Protein AF-A0A2C9L076-F1 (afdb_monomer)

pLDDT: mean 74.88, std 11.46, range [45.75, 89.75]

Radius of gyration: 20.48 Å; Cα contacts (8 Å, |Δi|>4): 44; chains: 1; bounding box: 33×45×59 Å

Secondary structure (DSSP, 8-state):
-HHHHHHHHHHHHHHHHHHHHHHHHH-SS---HHHHHHHHHHHHHHHHHHHHHHHHHHHHHHHHHHHHHH--SS-TTSTT---HHHHHHHHHHHHHHHHHHHHHHHHHHHHHHHHHHTT--

Foldseek 3Di:
DLVVLVVVLVVLVVVLVVLVVVLVVLPDPPDDPVNVVVSVVSVVVSVVSVVVSVVSLVVLVVVLVVLVVPEDCDDPPDPSHDDPVSSVVSVVVNVVVVVVVVVVVVVVVVVVVVVVVVVPD

Solvent-accessible surface area (backbone atoms only — not comparable to full-atom values): 6981 Å² total; per-residue (Å²): 113,69,71,59,51,52,53,53,53,50,52,57,50,52,52,46,52,52,52,52,51,52,52,61,72,60,70,57,93,71,93,43,74,70,54,55,57,51,52,54,52,50,51,52,50,45,51,51,52,49,55,49,50,52,57,50,48,56,52,45,51,52,53,56,59,53,40,73,79,62,59,47,82,83,46,90,83,46,98,54,52,55,62,66,68,61,54,51,50,55,50,49,54,53,52,50,51,52,51,52,52,52,50,52,52,52,53,52,49,54,50,50,52,51,57,59,62,68,67,75,118

Sequence (121 aa):
MIPIYLIVAGCFHVVGEILSIIQFCRKTPEDTEAQEIYTNHITCIISTLNCFNLAWFIAGCVFIYRAKEYVQFTDKNAPNFCHEILYMFAFWITNSSFVIVGVLICFAGCIGCIAVCGRGE

Mean predicted aligned error: 10.8 Å

InterPro domains:
  IPR040350 Transmembrane protein 272 [PTHR33444] (1-119)

Nearest PDB structures (foldseek):
  8cih-assembly1_A  TM=6.623E-01  e=6.899E+00  Homo sapiens

Structure (mmCIF, N/CA/C/O backbone):
data_AF-A0A2C9L076-F1
#
_entry.id   AF-A0A2C9L076-F1
#
loop_
_atom_site.group_PDB
_atom_site.id
_atom_site.type_symbol
_atom_site.label_atom_id
_atom_site.label_alt_id
_atom_site.label_comp_id
_atom_site.label_asym_id
_atom_site.label_entity_id
_atom_site.label_seq_id
_atom_site.pdbx_PDB_ins_code
_atom_site.Cartn_x
_atom_site.Cartn_y
_atom_site.Cartn_z
_atom_site.occupancy
_atom_site.B_iso_or_eq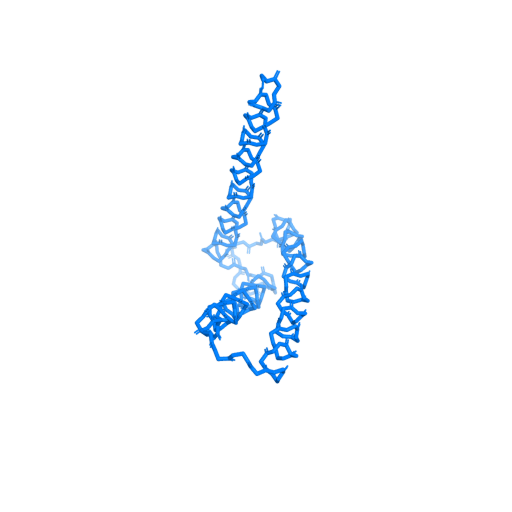uiv
_atom_site.auth_seq_id
_atom_site.auth_comp_id
_atom_site.auth_asym_id
_atom_site.auth_atom_id
_atom_site.pdbx_PDB_model_num
ATOM 1 N N . MET A 1 1 ? 10.854 -9.478 -11.962 1.00 63.59 1 MET A N 1
ATOM 2 C CA . MET A 1 1 ? 10.633 -8.852 -10.631 1.00 63.59 1 MET A CA 1
ATOM 3 C C . MET A 1 1 ? 9.172 -8.468 -10.376 1.00 63.59 1 MET A C 1
ATOM 5 O O . MET A 1 1 ? 8.662 -8.768 -9.308 1.00 63.59 1 MET A O 1
ATOM 9 N N . ILE A 1 2 ? 8.493 -7.831 -11.342 1.00 69.81 2 ILE A N 1
ATOM 10 C CA . ILE A 1 2 ? 7.122 -7.293 -11.201 1.00 69.81 2 ILE A CA 1
ATOM 11 C C . ILE A 1 2 ? 6.067 -8.320 -10.720 1.00 69.81 2 ILE A C 1
ATOM 13 O O . ILE A 1 2 ? 5.313 -7.977 -9.812 1.00 69.81 2 ILE A O 1
ATOM 17 N N . PRO A 1 3 ? 6.015 -9.577 -11.221 1.00 71.88 3 PRO A N 1
ATOM 18 C CA . PRO A 1 3 ? 5.027 -10.547 -10.735 1.00 71.88 3 PRO A CA 1
ATOM 19 C C . PRO A 1 3 ? 5.201 -10.878 -9.247 1.00 71.88 3 PRO A C 1
ATOM 21 O O . PRO A 1 3 ? 4.229 -10.947 -8.506 1.00 71.88 3 PRO A O 1
ATOM 24 N N . ILE A 1 4 ? 6.450 -11.035 -8.796 1.00 77.69 4 ILE A N 1
ATOM 25 C CA . ILE A 1 4 ? 6.779 -11.341 -7.396 1.00 77.69 4 ILE A CA 1
ATOM 26 C C . ILE A 1 4 ? 6.394 -10.162 -6.503 1.00 77.69 4 ILE A C 1
ATOM 28 O O . ILE A 1 4 ? 5.803 -10.360 -5.447 1.00 77.69 4 ILE A O 1
ATOM 32 N N . TYR A 1 5 ? 6.675 -8.937 -6.953 1.00 76.06 5 TYR A N 1
ATOM 33 C CA . TYR A 1 5 ? 6.286 -7.724 -6.241 1.00 76.06 5 TYR A CA 1
ATOM 34 C C . TYR A 1 5 ? 4.771 -7.666 -5.979 1.00 76.06 5 TYR A C 1
ATOM 36 O O . TYR A 1 5 ? 4.371 -7.434 -4.838 1.00 76.06 5 TYR A O 1
ATOM 44 N N . LEU A 1 6 ? 3.953 -7.941 -7.003 1.00 74.75 6 LEU A N 1
ATOM 45 C CA . LEU A 1 6 ? 2.489 -7.931 -6.905 1.00 74.75 6 LEU A CA 1
ATOM 46 C C . LEU A 1 6 ? 1.954 -9.017 -5.964 1.00 74.75 6 LEU A C 1
ATOM 48 O O . LEU A 1 6 ? 1.064 -8.740 -5.164 1.00 74.75 6 LEU A O 1
ATOM 52 N N . ILE A 1 7 ? 2.506 -10.233 -6.033 1.00 83.06 7 ILE A N 1
ATOM 53 C CA . ILE A 1 7 ? 2.086 -11.350 -5.173 1.00 83.06 7 ILE A CA 1
ATOM 54 C C . ILE A 1 7 ? 2.403 -11.039 -3.711 1.00 83.06 7 ILE A C 1
ATOM 56 O O . ILE A 1 7 ? 1.535 -11.157 -2.852 1.00 83.06 7 ILE A O 1
ATOM 60 N N . VAL A 1 8 ? 3.631 -10.595 -3.433 1.00 83.69 8 VAL A N 1
ATOM 61 C CA . VAL A 1 8 ? 4.071 -10.252 -2.078 1.00 83.69 8 VAL A CA 1
ATOM 62 C C . VAL A 1 8 ? 3.202 -9.126 -1.516 1.00 83.69 8 VAL A C 1
ATOM 64 O O . VAL A 1 8 ? 2.594 -9.301 -0.463 1.00 83.69 8 VAL A O 1
ATOM 67 N N . ALA A 1 9 ? 3.057 -8.016 -2.244 1.00 81.00 9 ALA A N 1
ATOM 68 C CA . ALA A 1 9 ? 2.244 -6.885 -1.798 1.00 81.00 9 ALA A CA 1
ATOM 69 C C . ALA A 1 9 ? 0.781 -7.288 -1.534 1.00 81.00 9 ALA A C 1
ATOM 71 O O . ALA A 1 9 ? 0.225 -6.949 -0.491 1.00 81.00 9 ALA A O 1
ATOM 72 N N . GLY A 1 10 ? 0.171 -8.062 -2.439 1.00 82.62 10 GLY A N 1
ATOM 73 C CA . GLY A 1 10 ? -1.205 -8.532 -2.283 1.00 82.62 10 GLY A CA 1
ATOM 74 C C . GLY A 1 10 ? -1.391 -9.441 -1.067 1.00 82.62 10 GLY A C 1
ATOM 75 O O . GLY A 1 10 ? -2.305 -9.224 -0.274 1.00 82.62 10 GLY A O 1
ATOM 76 N N . CYS A 1 11 ? -0.509 -10.425 -0.871 1.00 87.50 11 CYS A N 1
ATOM 77 C CA . CYS A 1 11 ? -0.601 -11.353 0.256 1.00 87.50 11 CYS A CA 1
ATOM 78 C C . CYS A 1 11 ? -0.464 -10.641 1.606 1.00 87.50 11 CYS A C 1
ATOM 80 O O . CYS A 1 11 ? -1.283 -10.859 2.496 1.00 87.50 11 CYS A O 1
ATOM 82 N N . PHE A 1 12 ? 0.543 -9.777 1.762 1.00 85.69 12 PHE A N 1
ATOM 83 C CA . PHE A 1 12 ? 0.768 -9.073 3.024 1.00 85.69 12 PHE A CA 1
ATOM 84 C C . PHE A 1 12 ? -0.349 -8.073 3.343 1.00 85.69 12 PHE A C 1
ATOM 86 O O . PHE A 1 12 ? -0.712 -7.930 4.511 1.00 85.69 12 PHE A O 1
ATOM 93 N N . HIS A 1 13 ? -0.923 -7.424 2.328 1.00 84.75 13 HIS A N 1
ATOM 94 C CA . HIS A 1 13 ? -2.062 -6.528 2.507 1.00 84.75 13 HIS A CA 1
ATOM 95 C C . HIS A 1 13 ? -3.324 -7.284 2.949 1.00 84.75 13 HIS A C 1
ATOM 97 O O . HIS A 1 13 ? -3.928 -6.934 3.960 1.00 84.75 13 HIS A O 1
ATOM 103 N N . VAL A 1 14 ? -3.677 -8.374 2.256 1.00 89.00 14 VAL A N 1
ATOM 104 C CA . VAL A 1 14 ? -4.852 -9.197 2.596 1.00 89.00 14 VAL A CA 1
ATOM 105 C C . VAL A 1 14 ? -4.727 -9.790 3.999 1.00 89.00 14 VAL A C 1
ATOM 107 O O . VAL A 1 14 ? -5.688 -9.766 4.763 1.00 89.00 14 VAL A O 1
ATOM 110 N N . VAL A 1 15 ? -3.543 -10.281 4.376 1.00 88.94 15 VAL A N 1
ATOM 111 C CA . VAL A 1 15 ? -3.303 -10.795 5.733 1.00 88.94 15 VAL A CA 1
ATOM 112 C C . VAL A 1 15 ? -3.479 -9.692 6.782 1.00 88.94 15 VAL A C 1
ATOM 114 O O . VAL A 1 15 ? -4.113 -9.935 7.806 1.00 88.94 15 VAL A O 1
ATOM 117 N N . GLY A 1 16 ? -2.970 -8.481 6.533 1.00 85.25 16 GLY A N 1
ATOM 118 C CA . GLY A 1 16 ? -3.140 -7.342 7.442 1.00 85.25 16 GLY A CA 1
ATOM 119 C C . GLY A 1 16 ? -4.607 -6.942 7.647 1.00 85.25 16 GLY A C 1
ATOM 120 O O . GLY A 1 16 ? -5.036 -6.732 8.785 1.00 85.25 16 GLY A O 1
ATOM 121 N N . GLU A 1 17 ? -5.390 -6.907 6.568 1.00 86.50 17 GLU A N 1
ATOM 122 C CA . GLU A 1 17 ? -6.830 -6.621 6.615 1.00 86.50 17 GLU A CA 1
ATOM 123 C C . GLU A 1 17 ? -7.604 -7.706 7.372 1.00 86.50 17 GLU A C 1
ATOM 125 O O . GLU A 1 17 ? -8.389 -7.407 8.272 1.00 86.50 17 GLU A O 1
ATOM 130 N N . ILE A 1 18 ? -7.320 -8.984 7.101 1.00 88.56 18 ILE A N 1
ATOM 131 C CA . ILE A 1 18 ? -7.949 -10.103 7.817 1.00 88.56 18 ILE A CA 1
ATOM 132 C C . ILE A 1 18 ? -7.647 -10.027 9.320 1.00 88.56 18 ILE A C 1
ATOM 134 O O . ILE A 1 18 ? -8.554 -10.193 10.134 1.00 88.56 18 ILE A O 1
ATOM 138 N N . LEU A 1 19 ? -6.399 -9.744 9.709 1.00 84.88 19 LEU A N 1
ATOM 139 C CA . LEU A 1 19 ? -6.026 -9.595 11.120 1.00 84.88 19 LEU A CA 1
ATOM 140 C C . LEU A 1 19 ? -6.771 -8.434 11.792 1.00 84.88 19 LEU A C 1
ATOM 142 O O . LEU A 1 19 ? -7.222 -8.580 12.928 1.00 84.88 19 LEU A O 1
ATOM 146 N N . SER A 1 20 ? -6.953 -7.321 11.084 1.00 83.81 20 SER A N 1
ATOM 147 C CA . SER A 1 20 ? -7.704 -6.158 11.573 1.00 83.81 20 SER A CA 1
ATOM 148 C C . SER A 1 20 ? -9.185 -6.489 11.793 1.00 83.81 20 SER A C 1
ATOM 150 O O . SER A 1 20 ? -9.752 -6.151 12.835 1.00 83.81 20 SER A O 1
ATOM 152 N N . ILE A 1 21 ? -9.800 -7.232 10.867 1.00 85.06 21 ILE A N 1
ATOM 153 C CA . ILE A 1 21 ? -11.184 -7.713 10.998 1.00 85.06 21 ILE A CA 1
ATOM 154 C C . ILE A 1 21 ? -11.309 -8.674 12.187 1.00 85.06 21 ILE A C 1
ATOM 156 O O . ILE A 1 21 ? -12.237 -8.545 12.984 1.00 85.06 21 ILE A O 1
ATOM 160 N N . ILE A 1 22 ? -10.354 -9.594 12.367 1.00 83.69 22 ILE A N 1
ATOM 161 C CA . ILE A 1 22 ? -10.335 -10.519 13.511 1.00 83.69 22 ILE A CA 1
ATOM 162 C C . ILE A 1 22 ? -10.262 -9.749 14.834 1.00 83.69 22 ILE A C 1
ATOM 164 O O . ILE A 1 22 ? -10.967 -10.104 15.778 1.00 83.69 22 ILE A O 1
ATOM 168 N N . GLN A 1 23 ? -9.448 -8.692 14.924 1.00 80.38 23 GLN A N 1
ATOM 169 C CA . GLN A 1 23 ? -9.421 -7.844 16.120 1.00 80.38 23 GLN A CA 1
ATOM 170 C C . GLN A 1 23 ? -10.764 -7.159 16.365 1.00 80.38 23 GLN A C 1
ATOM 172 O O . GLN A 1 23 ? -11.241 -7.145 17.498 1.00 80.38 23 GLN A O 1
ATOM 177 N N . PHE A 1 24 ? -11.382 -6.606 15.319 1.00 78.56 24 PHE A N 1
ATOM 178 C CA . PHE A 1 24 ? -12.670 -5.929 15.434 1.00 78.56 24 PHE A CA 1
ATOM 179 C C . PHE A 1 24 ? -13.776 -6.884 15.904 1.00 78.56 24 PHE A C 1
ATOM 181 O O . PHE A 1 24 ? -14.499 -6.567 16.845 1.00 78.56 24 PHE A O 1
ATOM 188 N N . CYS A 1 25 ? -13.852 -8.087 15.329 1.00 79.62 25 CYS A N 1
ATOM 189 C CA . CYS A 1 25 ? -14.814 -9.113 15.735 1.00 79.62 25 CYS A CA 1
ATOM 190 C C . CYS A 1 25 ? -14.575 -9.642 17.157 1.00 79.62 25 CYS A C 1
ATOM 192 O O . CYS A 1 25 ? -15.515 -10.120 17.782 1.00 79.62 25 CYS A O 1
ATOM 194 N N . ARG A 1 26 ? -13.340 -9.572 17.674 1.00 73.25 26 ARG A N 1
ATOM 195 C CA . ARG A 1 26 ? -12.987 -10.035 19.028 1.00 73.25 26 ARG A CA 1
ATOM 196 C C . ARG A 1 26 ? -13.110 -8.963 20.109 1.00 73.25 26 ARG A C 1
ATOM 198 O O . ARG A 1 26 ? -13.041 -9.310 21.279 1.00 73.25 26 ARG A O 1
ATOM 205 N N . LYS A 1 27 ? -13.356 -7.694 19.770 1.00 66.69 27 LYS A N 1
ATOM 206 C CA . LYS A 1 27 ? -13.644 -6.615 20.742 1.00 66.69 27 LYS A CA 1
ATOM 207 C C . LYS A 1 27 ? -15.032 -6.728 21.416 1.00 66.69 27 LYS A C 1
ATOM 209 O O . LYS A 1 27 ? -15.565 -5.738 21.908 1.00 66.69 27 LYS A O 1
ATOM 214 N N . THR A 1 28 ? -15.638 -7.915 21.433 1.00 63.50 28 THR A N 1
ATOM 215 C CA . THR A 1 28 ? -16.854 -8.239 22.199 1.00 63.50 28 THR A CA 1
ATOM 216 C C . THR A 1 28 ? -16.530 -8.217 23.708 1.00 63.50 28 THR A C 1
ATOM 218 O O . THR A 1 28 ? -15.428 -8.632 24.070 1.00 63.50 28 THR A O 1
ATOM 221 N N . PRO A 1 29 ? -17.434 -7.718 24.580 1.00 58.97 29 PRO A N 1
ATOM 222 C CA . PRO A 1 29 ? -17.134 -7.282 25.954 1.00 58.97 29 PRO A CA 1
ATOM 223 C C . PRO A 1 29 ? -16.980 -8.434 26.962 1.00 58.97 29 PRO A C 1
ATOM 225 O O . PRO A 1 29 ? -17.660 -8.477 27.982 1.00 58.97 29 PRO A O 1
ATOM 228 N N . GLU A 1 30 ? -16.110 -9.398 26.677 1.00 56.69 30 GLU A N 1
ATOM 229 C CA . GLU A 1 30 ? -15.663 -10.362 27.681 1.00 56.69 30 GLU A CA 1
ATOM 230 C C . GLU A 1 30 ? -14.286 -9.902 28.183 1.00 56.69 30 GLU A C 1
ATOM 232 O O . GLU A 1 30 ? -13.236 -10.256 27.642 1.00 56.69 30 GLU A O 1
ATOM 237 N N . ASP A 1 31 ? -14.326 -9.003 29.171 1.00 55.34 31 ASP A N 1
ATOM 238 C CA . ASP A 1 31 ? -13.191 -8.333 29.816 1.00 55.34 31 ASP A CA 1
ATOM 239 C C . ASP A 1 31 ? -12.295 -9.334 30.568 1.00 55.34 31 ASP A C 1
ATOM 241 O O . ASP A 1 31 ? -12.355 -9.478 31.787 1.00 55.34 31 ASP A O 1
ATOM 245 N N . THR A 1 32 ? -11.454 -10.064 29.838 1.00 65.75 32 THR A N 1
ATOM 246 C CA . THR A 1 32 ? -10.395 -10.901 30.420 1.00 65.75 32 THR A CA 1
ATOM 247 C C . THR A 1 32 ? -9.040 -10.258 30.126 1.00 65.75 32 THR A C 1
ATOM 249 O O . THR A 1 32 ? -8.752 -9.973 28.967 1.00 65.75 32 THR A O 1
ATOM 252 N N . GLU A 1 33 ? -8.161 -10.087 31.121 1.00 63.88 33 GLU A N 1
ATOM 253 C CA . GLU A 1 33 ? -6.790 -9.545 30.948 1.00 63.88 33 GLU A CA 1
ATOM 254 C C . GLU A 1 33 ? -5.994 -10.249 29.822 1.00 63.88 33 GLU A C 1
ATOM 256 O O . GLU A 1 33 ? -5.183 -9.639 29.121 1.00 63.88 33 GLU A O 1
ATOM 261 N N . ALA A 1 34 ? -6.274 -11.533 29.570 1.00 64.44 34 ALA A N 1
ATOM 262 C CA . ALA A 1 34 ? -5.700 -12.299 28.461 1.00 64.44 34 ALA A CA 1
ATOM 263 C C . ALA A 1 34 ? -6.079 -11.753 27.064 1.00 64.44 34 ALA A C 1
ATOM 265 O O . ALA A 1 34 ? -5.291 -11.852 26.120 1.00 64.44 34 ALA A O 1
ATOM 266 N N . GLN A 1 35 ? -7.267 -11.157 26.923 1.00 68.75 35 GLN A N 1
ATOM 267 C CA . GLN A 1 35 ? -7.760 -10.541 25.689 1.00 68.75 35 GLN A CA 1
ATOM 268 C C . GLN A 1 35 ? -7.017 -9.232 25.382 1.00 68.75 35 GLN A C 1
ATOM 270 O O . GLN A 1 35 ? -6.740 -8.931 24.217 1.00 68.75 35 GLN A O 1
ATOM 275 N N . GLU A 1 36 ? -6.642 -8.476 26.415 1.00 68.00 36 GLU A N 1
ATOM 276 C CA . GLU A 1 36 ? -5.925 -7.207 26.277 1.00 68.00 36 GLU A CA 1
ATOM 277 C C . GLU A 1 36 ? -4.481 -7.431 25.798 1.00 68.00 36 GLU A C 1
ATOM 279 O O . GLU A 1 36 ? -4.043 -6.822 24.818 1.00 68.00 36 GLU A O 1
ATOM 284 N N . ILE A 1 37 ? -3.773 -8.403 26.389 1.00 71.31 37 ILE A N 1
ATOM 285 C CA . ILE A 1 37 ? -2.417 -8.801 25.966 1.00 71.31 37 ILE A CA 1
ATOM 286 C C . ILE A 1 37 ? -2.418 -9.275 24.504 1.00 71.31 37 ILE A C 1
ATOM 288 O O . ILE A 1 37 ? -1.568 -8.866 23.707 1.00 71.31 37 ILE A O 1
ATOM 292 N N . TYR A 1 38 ? -3.399 -10.098 24.122 1.00 71.25 38 TYR A N 1
ATOM 293 C CA . TYR A 1 38 ? -3.540 -10.596 22.753 1.00 71.25 38 TYR A CA 1
ATOM 294 C C . TYR A 1 38 ? -3.840 -9.471 21.748 1.00 71.25 38 TYR A C 1
ATOM 296 O O . TYR A 1 38 ? -3.254 -9.421 20.663 1.00 71.25 38 TYR A O 1
ATOM 304 N N . THR A 1 39 ? -4.709 -8.528 22.119 1.00 76.12 39 THR A N 1
ATOM 305 C CA . THR A 1 39 ? -5.060 -7.373 21.280 1.00 76.12 39 THR A CA 1
ATOM 306 C C . THR A 1 39 ? -3.857 -6.458 21.056 1.00 76.12 39 THR A C 1
ATOM 308 O O . THR A 1 39 ? -3.612 -6.030 19.924 1.00 76.12 39 THR A O 1
ATO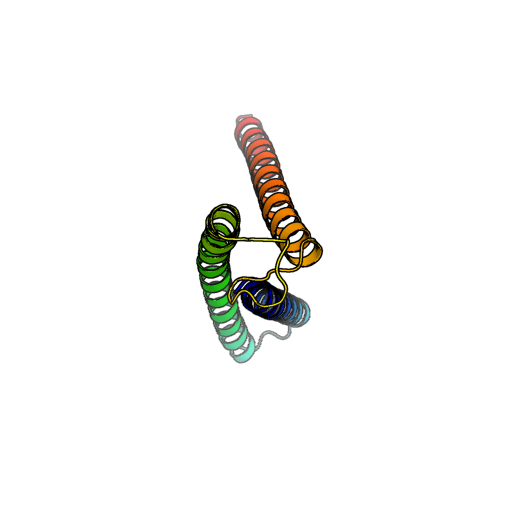M 311 N N . ASN A 1 40 ? -3.051 -6.218 22.092 1.00 76.69 40 ASN A N 1
ATOM 312 C CA . ASN A 1 40 ? -1.819 -5.436 21.990 1.00 76.69 40 ASN A CA 1
ATOM 313 C C . ASN A 1 40 ? -0.785 -6.117 21.080 1.00 76.69 40 ASN A C 1
ATOM 315 O O . ASN A 1 40 ? -0.182 -5.463 20.225 1.00 76.69 40 ASN A O 1
ATOM 319 N N . HIS A 1 41 ? -0.635 -7.441 21.187 1.00 81.06 41 HIS A N 1
ATOM 320 C CA . HIS A 1 41 ? 0.291 -8.199 20.347 1.00 81.06 41 HIS A CA 1
ATOM 321 C C . HIS A 1 41 ? -0.115 -8.183 18.865 1.00 81.06 41 HIS A C 1
ATOM 323 O O . HIS A 1 41 ? 0.723 -7.938 17.997 1.00 81.06 41 HIS A O 1
ATOM 329 N N . ILE A 1 42 ? -1.404 -8.372 18.552 1.00 82.06 42 ILE A N 1
ATOM 330 C CA . ILE A 1 42 ? -1.869 -8.287 17.159 1.00 82.06 42 ILE A CA 1
ATOM 331 C C . ILE A 1 42 ? -1.721 -6.866 16.610 1.00 82.06 42 ILE A C 1
ATOM 333 O O . ILE A 1 42 ? -1.300 -6.709 15.468 1.00 82.06 42 ILE A O 1
ATOM 337 N N . THR A 1 43 ? -1.982 -5.831 17.410 1.00 83.62 43 THR A N 1
ATOM 338 C CA . THR A 1 43 ? -1.801 -4.437 16.969 1.00 83.62 43 THR A CA 1
ATOM 339 C C . THR A 1 43 ? -0.338 -4.155 16.616 1.00 83.62 43 THR A C 1
ATOM 341 O O . THR A 1 43 ? -0.056 -3.518 15.602 1.00 83.62 43 THR A O 1
ATOM 344 N N . CYS A 1 44 ? 0.607 -4.693 17.394 1.00 85.06 44 CYS A N 1
ATOM 345 C CA . CYS A 1 44 ? 2.038 -4.621 17.091 1.00 85.06 44 CYS A CA 1
ATOM 346 C C . CYS A 1 44 ? 2.389 -5.337 15.772 1.00 85.06 44 CYS A C 1
ATOM 348 O O . CYS A 1 44 ? 3.112 -4.785 14.936 1.00 85.06 44 CYS A O 1
ATOM 350 N N . ILE A 1 45 ? 1.823 -6.528 15.536 1.00 86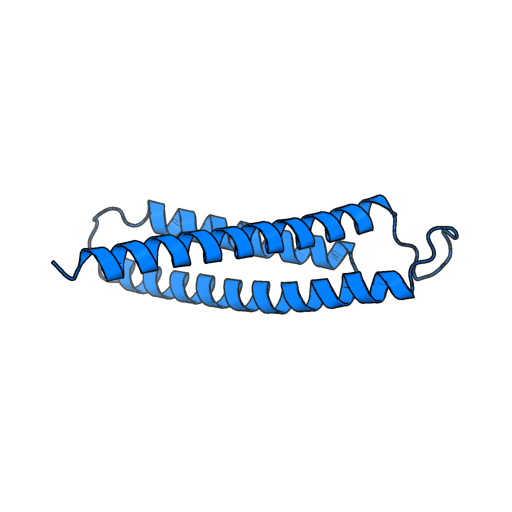.69 45 ILE A N 1
ATOM 351 C CA . ILE A 1 45 ? 2.007 -7.272 14.279 1.00 86.69 45 ILE A CA 1
ATOM 352 C C . ILE A 1 45 ? 1.447 -6.477 13.097 1.00 86.69 45 ILE A C 1
ATOM 354 O O . ILE A 1 45 ? 2.142 -6.303 12.101 1.00 86.69 45 ILE A O 1
ATOM 358 N N . ILE A 1 46 ? 0.227 -5.948 13.209 1.00 85.94 46 ILE A N 1
ATOM 3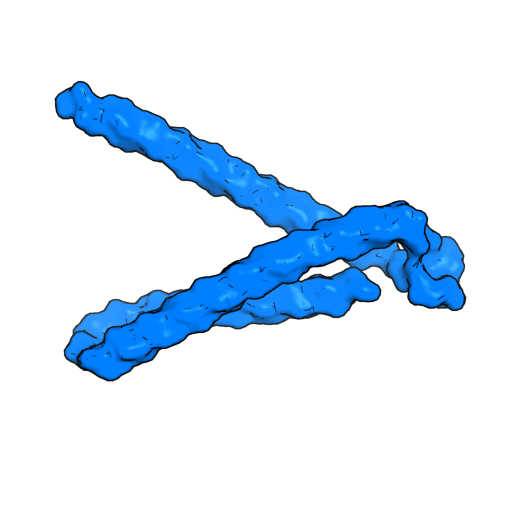59 C CA . ILE A 1 46 ? -0.406 -5.135 12.164 1.00 85.94 46 ILE A CA 1
ATOM 360 C C . ILE A 1 46 ? 0.439 -3.893 11.869 1.00 85.94 46 ILE A C 1
ATOM 362 O O . ILE A 1 46 ? 0.689 -3.589 10.705 1.00 85.94 46 ILE A O 1
ATOM 366 N N . SER A 1 47 ? 0.929 -3.194 12.894 1.00 85.31 47 SER A N 1
ATOM 367 C CA . SER A 1 47 ? 1.816 -2.037 12.718 1.00 85.31 47 SER A CA 1
ATOM 368 C C . SER A 1 47 ? 3.097 -2.415 11.962 1.00 85.31 47 SER A C 1
ATOM 370 O O . SER A 1 47 ? 3.447 -1.789 10.961 1.00 85.31 47 SER A O 1
ATOM 372 N N . THR A 1 48 ? 3.738 -3.518 12.356 1.00 89.06 48 THR A N 1
ATOM 373 C CA . THR A 1 48 ? 4.938 -4.046 11.685 1.00 89.06 48 THR A CA 1
ATOM 374 C C . THR A 1 48 ? 4.667 -4.396 10.220 1.00 89.06 48 THR A C 1
ATOM 376 O O . THR A 1 48 ? 5.443 -4.030 9.334 1.00 89.06 48 THR A O 1
ATOM 379 N N . LEU A 1 49 ? 3.544 -5.065 9.945 1.00 87.44 49 LEU A N 1
ATOM 380 C CA . LEU A 1 49 ? 3.113 -5.411 8.592 1.00 87.44 49 LEU A CA 1
ATOM 381 C C . LEU A 1 49 ? 2.856 -4.162 7.749 1.00 87.44 49 LEU A C 1
ATOM 383 O O . LEU A 1 49 ? 3.224 -4.139 6.578 1.00 87.44 49 LEU A O 1
ATOM 387 N N . ASN A 1 50 ? 2.270 -3.113 8.322 1.00 83.75 50 ASN A N 1
ATOM 388 C CA . ASN A 1 50 ? 2.063 -1.844 7.627 1.00 83.75 50 ASN A CA 1
ATOM 389 C C . ASN A 1 50 ? 3.390 -1.163 7.275 1.00 83.75 50 ASN A C 1
ATOM 391 O O . ASN A 1 50 ? 3.579 -0.757 6.129 1.00 83.75 50 ASN A O 1
ATOM 395 N N . CYS A 1 51 ? 4.343 -1.101 8.210 1.00 86.69 51 CYS A N 1
ATOM 396 C CA . CYS A 1 51 ? 5.686 -0.579 7.940 1.00 86.69 51 CYS A CA 1
ATOM 397 C C . CYS A 1 51 ? 6.390 -1.359 6.822 1.00 86.69 51 CYS A C 1
ATOM 399 O O . CYS A 1 51 ? 6.977 -0.762 5.918 1.00 86.69 51 CYS A O 1
ATOM 401 N N . PHE A 1 52 ? 6.300 -2.690 6.856 1.00 88.00 52 PHE A N 1
ATOM 402 C CA . PHE A 1 52 ? 6.853 -3.544 5.812 1.00 88.00 52 PHE A CA 1
ATOM 403 C C . PHE A 1 52 ? 6.184 -3.292 4.455 1.00 88.00 52 PHE A C 1
ATOM 405 O O . PHE A 1 52 ? 6.882 -3.085 3.465 1.00 88.00 52 PHE A O 1
ATOM 412 N N . ASN A 1 53 ? 4.848 -3.244 4.406 1.00 83.56 53 ASN A N 1
ATOM 413 C CA . ASN A 1 53 ? 4.100 -2.947 3.183 1.00 83.56 53 ASN A CA 1
ATOM 414 C C . ASN A 1 53 ? 4.457 -1.567 2.618 1.00 83.56 53 ASN A C 1
ATOM 416 O O . ASN A 1 53 ? 4.585 -1.437 1.405 1.00 83.56 53 ASN A O 1
ATOM 420 N N . LEU A 1 54 ? 4.680 -0.558 3.466 1.00 83.12 54 LEU A N 1
ATOM 421 C CA . LEU A 1 54 ? 5.101 0.777 3.036 1.00 83.12 54 LEU A CA 1
ATOM 422 C C . LEU A 1 54 ? 6.497 0.755 2.396 1.00 83.12 54 LEU A C 1
ATOM 424 O O . LEU A 1 54 ? 6.684 1.272 1.295 1.00 83.12 54 LEU A O 1
ATOM 428 N N . ALA A 1 55 ? 7.476 0.126 3.052 1.00 87.19 55 ALA A N 1
ATOM 429 C CA . ALA A 1 55 ? 8.827 -0.009 2.507 1.00 87.19 55 ALA A CA 1
ATOM 430 C C . ALA A 1 55 ? 8.828 -0.819 1.199 1.00 87.19 55 ALA A C 1
ATOM 432 O O . ALA A 1 55 ? 9.471 -0.442 0.216 1.00 87.19 55 ALA A O 1
ATOM 433 N N . TRP A 1 56 ? 8.053 -1.905 1.168 1.00 84.81 56 TRP A N 1
ATOM 434 C CA . TRP A 1 56 ? 7.872 -2.734 -0.015 1.00 84.81 56 TRP A CA 1
ATOM 435 C C . TRP A 1 56 ? 7.197 -1.960 -1.147 1.00 84.81 56 TRP A C 1
ATOM 437 O O . TRP A 1 56 ? 7.629 -2.055 -2.293 1.00 84.81 56 TRP A O 1
ATOM 447 N N . PHE A 1 57 ? 6.193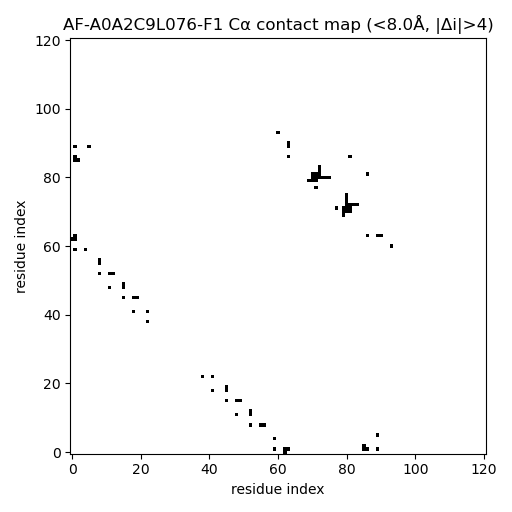 -1.136 -0.845 1.00 82.06 57 PHE A N 1
ATOM 448 C CA . PHE A 1 57 ? 5.521 -0.279 -1.817 1.00 82.06 57 PHE A CA 1
ATOM 449 C C . PHE A 1 57 ? 6.498 0.693 -2.490 1.00 82.06 57 PHE A C 1
ATOM 451 O O . PHE A 1 57 ? 6.524 0.777 -3.717 1.00 82.06 57 PHE A O 1
ATOM 458 N N . ILE A 1 58 ? 7.374 1.339 -1.712 1.00 83.56 58 ILE A N 1
ATOM 459 C CA . ILE A 1 58 ? 8.427 2.225 -2.235 1.00 83.56 58 ILE A CA 1
ATOM 460 C C . ILE A 1 58 ? 9.392 1.452 -3.148 1.00 83.56 58 ILE A C 1
ATOM 462 O O . ILE A 1 58 ? 9.712 1.918 -4.244 1.00 83.56 58 ILE A O 1
ATOM 466 N N . ALA A 1 59 ? 9.820 0.252 -2.744 1.00 83.94 59 ALA A N 1
ATOM 467 C CA . ALA A 1 59 ? 10.647 -0.614 -3.588 1.00 83.94 59 ALA A CA 1
ATOM 468 C C . ALA A 1 59 ? 9.927 -0.997 -4.896 1.00 83.94 59 ALA A C 1
ATOM 470 O O . ALA A 1 59 ? 10.526 -0.993 -5.970 1.00 83.94 59 ALA A O 1
ATOM 471 N N . GLY A 1 60 ? 8.620 -1.241 -4.819 1.00 77.62 60 GLY A N 1
ATOM 472 C CA . GLY A 1 60 ? 7.725 -1.443 -5.952 1.00 77.62 60 GLY A CA 1
ATOM 473 C C . GLY A 1 60 ? 7.726 -0.316 -6.964 1.00 77.62 60 GLY A C 1
ATOM 474 O O . GLY A 1 60 ? 7.898 -0.563 -8.156 1.00 77.62 60 GLY A O 1
ATOM 475 N N . CYS A 1 61 ? 7.602 0.923 -6.485 1.00 77.88 61 CYS A N 1
ATOM 476 C CA . CYS A 1 61 ? 7.722 2.108 -7.323 1.00 77.88 61 CYS A CA 1
ATOM 477 C C . CYS A 1 61 ? 9.060 2.089 -8.071 1.00 77.88 61 CYS A C 1
ATOM 479 O O . CYS A 1 61 ? 9.074 2.209 -9.294 1.00 77.88 61 CYS A O 1
ATOM 481 N N . VAL A 1 62 ? 10.179 1.840 -7.378 1.00 77.31 62 VAL A N 1
ATOM 482 C CA . VAL A 1 62 ? 11.501 1.736 -8.021 1.00 77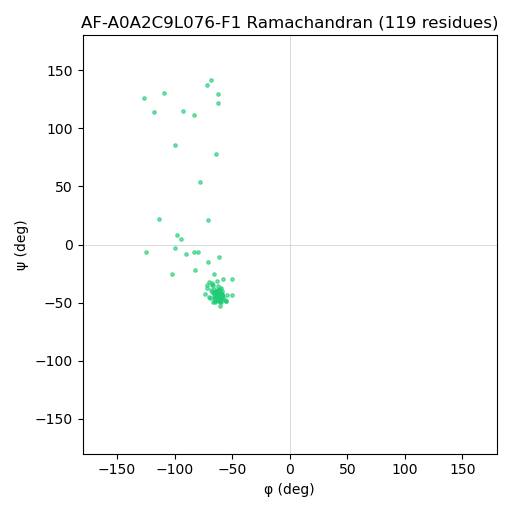.31 62 VAL A CA 1
ATOM 483 C C . VAL A 1 62 ? 11.521 0.629 -9.075 1.00 77.31 62 VAL A C 1
ATOM 485 O O . VAL A 1 62 ? 12.022 0.863 -10.171 1.00 77.31 62 VAL A O 1
ATOM 488 N N . PHE A 1 63 ? 10.948 -0.546 -8.802 1.00 75.38 63 PHE A N 1
ATOM 489 C CA . PHE A 1 63 ? 10.881 -1.630 -9.784 1.00 75.38 63 PHE A CA 1
ATOM 490 C C . PHE A 1 63 ? 10.060 -1.261 -11.023 1.00 75.38 63 PHE A C 1
ATOM 492 O O . PHE A 1 63 ? 10.478 -1.591 -12.129 1.00 75.38 63 PHE A O 1
ATOM 499 N N . ILE A 1 64 ? 8.937 -0.558 -10.864 1.00 72.94 64 ILE A N 1
ATOM 500 C CA . ILE A 1 64 ? 8.087 -0.109 -11.978 1.00 72.94 64 ILE A CA 1
ATOM 501 C C . ILE A 1 64 ? 8.801 0.977 -12.798 1.00 72.94 64 ILE A C 1
ATOM 503 O O . ILE A 1 64 ? 8.859 0.886 -14.025 1.00 72.94 64 ILE A O 1
ATOM 507 N N . TYR A 1 65 ? 9.404 1.973 -12.142 1.00 69.06 65 TYR A N 1
ATOM 508 C CA . TYR A 1 65 ? 10.121 3.052 -12.827 1.00 69.06 65 TYR A CA 1
ATOM 509 C C . TYR A 1 65 ? 11.400 2.558 -13.515 1.00 69.06 65 TYR A C 1
ATOM 511 O O . TYR A 1 65 ? 11.664 2.952 -14.648 1.00 69.06 65 TYR A O 1
ATOM 519 N N . ARG A 1 66 ? 12.155 1.644 -12.889 1.00 66.88 66 ARG A N 1
ATOM 520 C CA . ARG A 1 66 ? 13.326 0.992 -13.50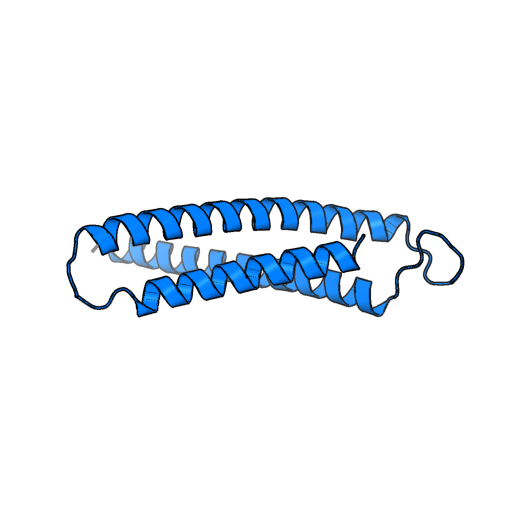4 1.00 66.88 66 ARG A CA 1
ATOM 521 C C . ARG A 1 66 ? 12.935 0.081 -14.662 1.00 66.88 66 ARG A C 1
ATOM 523 O O . ARG A 1 66 ? 13.664 0.005 -15.645 1.00 66.88 66 ARG A O 1
ATOM 530 N N . ALA A 1 67 ? 11.783 -0.584 -14.578 1.00 65.81 67 ALA A N 1
ATOM 531 C CA . ALA A 1 67 ? 11.272 -1.389 -15.680 1.00 65.81 67 ALA A CA 1
ATOM 532 C C . ALA A 1 67 ? 10.999 -0.527 -16.926 1.00 65.81 67 ALA A C 1
ATOM 534 O O . ALA A 1 67 ? 11.313 -0.946 -18.033 1.00 65.81 67 ALA A O 1
ATOM 535 N N . LYS A 1 68 ? 10.532 0.717 -16.774 1.00 61.94 68 LYS A N 1
ATOM 536 C CA . LYS A 1 68 ? 10.332 1.627 -17.914 1.00 61.94 68 LYS A CA 1
ATOM 537 C C . LYS A 1 68 ? 11.611 1.876 -18.738 1.00 61.94 68 LYS A C 1
ATOM 539 O O . LYS A 1 68 ? 11.516 2.105 -19.938 1.00 61.94 68 LYS A O 1
ATOM 544 N N . GLU A 1 69 ? 12.788 1.816 -18.111 1.00 57.06 69 GLU A N 1
ATOM 545 C CA . GLU A 1 69 ? 14.098 2.003 -18.761 1.00 57.06 69 GLU A CA 1
ATOM 546 C C . GLU A 1 69 ? 14.632 0.735 -19.454 1.00 57.06 69 GLU A C 1
ATOM 548 O O . GLU A 1 69 ? 15.476 0.840 -20.339 1.00 57.06 69 GLU A O 1
ATOM 553 N N . TYR A 1 70 ? 14.165 -0.456 -19.059 1.00 52.78 70 TYR A N 1
ATOM 554 C CA . TYR A 1 70 ? 14.794 -1.738 -19.423 1.00 52.78 70 TYR A CA 1
ATOM 555 C C . TYR A 1 70 ? 13.856 -2.746 -20.108 1.00 52.78 70 TYR A C 1
ATOM 557 O O . TYR A 1 70 ? 14.301 -3.816 -20.529 1.00 52.78 70 TYR A O 1
ATOM 565 N N . VAL A 1 71 ? 12.554 -2.459 -20.198 1.00 53.09 71 VAL A N 1
ATOM 566 C CA . VAL A 1 71 ? 11.575 -3.406 -20.746 1.00 53.09 71 VAL A CA 1
ATOM 567 C C . VAL A 1 71 ? 11.554 -3.322 -22.268 1.00 53.09 71 VAL A C 1
ATOM 569 O O . VAL A 1 71 ? 11.093 -2.348 -22.861 1.00 53.09 71 VAL A O 1
ATOM 572 N N . GLN A 1 72 ? 12.021 -4.395 -22.903 1.00 51.62 72 GLN A N 1
ATOM 573 C CA . GLN A 1 72 ? 11.739 -4.677 -24.303 1.00 51.62 72 GLN A CA 1
ATOM 574 C C . GLN A 1 72 ? 10.495 -5.567 -24.384 1.00 51.62 72 GLN A C 1
ATOM 576 O O . GLN A 1 72 ? 10.503 -6.708 -23.930 1.00 51.62 72 GLN A O 1
ATOM 581 N N . PHE A 1 73 ? 9.419 -5.036 -24.963 1.00 55.34 73 PHE A N 1
ATOM 582 C CA . PHE A 1 73 ? 8.135 -5.732 -25.127 1.00 55.34 73 PHE A CA 1
ATOM 583 C C . PHE A 1 73 ? 8.122 -6.716 -26.314 1.00 55.34 73 PHE A C 1
ATOM 585 O O . PHE A 1 73 ? 7.153 -7.448 -26.501 1.00 55.34 73 PHE A O 1
ATOM 592 N N . THR A 1 74 ? 9.189 -6.732 -27.119 1.00 51.59 74 THR A N 1
ATOM 593 C CA . THR A 1 74 ? 9.186 -7.332 -28.463 1.00 51.59 74 THR A CA 1
ATOM 594 C C . THR A 1 74 ? 9.846 -8.712 -28.537 1.00 51.59 74 THR A C 1
ATOM 596 O O . THR A 1 74 ? 9.487 -9.491 -29.416 1.00 51.59 74 THR A O 1
ATOM 599 N N . ASP A 1 75 ? 10.773 -9.058 -27.633 1.00 50.62 75 ASP A N 1
ATOM 600 C CA . ASP A 1 75 ? 11.548 -10.306 -27.734 1.00 50.62 75 ASP A CA 1
ATOM 601 C C . ASP A 1 75 ? 11.303 -11.256 -26.551 1.00 50.62 75 ASP A C 1
ATOM 603 O O . ASP A 1 75 ? 11.657 -10.977 -25.404 1.00 50.62 75 ASP A O 1
ATOM 607 N N . LYS A 1 76 ? 10.693 -12.408 -26.849 1.00 53.03 76 LYS A N 1
ATOM 608 C CA . LYS A 1 76 ? 10.269 -13.431 -25.879 1.00 53.03 76 LYS A CA 1
ATOM 609 C C . LYS A 1 76 ? 11.446 -14.189 -25.248 1.00 53.03 76 LYS A C 1
ATOM 611 O O . LYS A 1 76 ? 11.252 -14.860 -24.239 1.00 53.03 76 LYS A O 1
ATOM 616 N N . ASN A 1 77 ? 12.642 -14.089 -25.838 1.00 53.03 77 ASN A N 1
ATOM 617 C CA . ASN A 1 77 ? 13.861 -14.754 -25.365 1.00 53.03 77 ASN A CA 1
ATOM 618 C C . ASN A 1 77 ? 14.790 -13.825 -24.568 1.00 53.03 77 ASN A C 1
ATOM 620 O O . ASN A 1 77 ? 15.818 -14.276 -24.059 1.00 53.03 77 ASN A O 1
ATOM 624 N N . ALA A 1 78 ? 14.456 -12.537 -24.442 1.00 55.78 78 ALA A N 1
ATOM 625 C CA . ALA A 1 78 ? 15.241 -11.622 -23.631 1.00 55.78 78 ALA A CA 1
ATOM 626 C C . ALA A 1 78 ? 15.037 -11.929 -22.132 1.00 55.78 78 ALA A C 1
ATOM 628 O O . ALA A 1 78 ? 13.898 -12.093 -21.686 1.00 55.78 78 ALA A O 1
ATOM 629 N N . PRO A 1 79 ? 16.101 -11.923 -21.305 1.00 55.88 79 PRO A N 1
ATOM 630 C CA . PRO A 1 79 ? 16.003 -12.190 -19.863 1.00 55.88 79 PRO A CA 1
ATOM 631 C C . PRO A 1 79 ? 15.124 -11.176 -19.103 1.00 55.88 79 PRO A C 1
ATOM 633 O O . PRO A 1 79 ? 14.770 -11.409 -17.950 1.00 55.88 79 PRO A O 1
ATOM 636 N N . ASN A 1 80 ? 14.745 -10.069 -19.753 1.00 57.16 80 ASN A N 1
ATOM 637 C CA . ASN A 1 80 ? 13.924 -8.988 -19.206 1.00 57.16 80 ASN A CA 1
ATOM 638 C C . ASN A 1 80 ? 12.543 -8.874 -19.873 1.00 57.16 80 ASN A C 1
ATOM 640 O O . ASN A 1 80 ? 11.928 -7.807 -19.830 1.00 57.16 80 ASN A O 1
ATOM 644 N N . PHE A 1 81 ? 12.045 -9.944 -20.498 1.00 58.69 81 PHE A N 1
ATOM 645 C CA . PHE A 1 81 ? 10.701 -9.947 -21.067 1.00 58.69 81 PHE A CA 1
ATOM 646 C C . PHE A 1 81 ? 9.645 -9.758 -19.965 1.00 58.69 81 PHE A C 1
ATOM 648 O O . PHE A 1 81 ? 9.553 -10.539 -19.013 1.00 58.69 81 PHE A O 1
ATOM 655 N N . CYS A 1 82 ? 8.827 -8.713 -20.090 1.00 63.00 82 CYS A N 1
ATOM 656 C CA . CYS A 1 82 ? 7.678 -8.473 -19.226 1.00 63.00 82 CYS A CA 1
ATOM 657 C C . CYS A 1 82 ? 6.432 -8.283 -20.090 1.00 63.00 82 CYS A C 1
ATOM 659 O O . CYS A 1 82 ? 6.415 -7.442 -20.986 1.00 63.00 82 CYS A O 1
ATOM 661 N N . HIS A 1 83 ? 5.384 -9.066 -19.820 1.00 64.38 83 HIS A N 1
ATOM 662 C CA . HIS A 1 83 ? 4.102 -8.908 -20.497 1.00 64.38 83 HIS A CA 1
ATOM 663 C C . HIS A 1 83 ? 3.497 -7.532 -20.198 1.00 64.38 83 HIS A C 1
ATOM 665 O O . HIS A 1 83 ? 3.344 -7.151 -19.037 1.00 64.38 83 HIS A O 1
ATOM 671 N N . GLU A 1 84 ? 3.091 -6.831 -21.255 1.00 68.38 84 GLU A N 1
ATOM 672 C CA . GLU A 1 84 ? 2.513 -5.483 -21.211 1.00 68.38 84 GLU A CA 1
ATOM 673 C C . GLU A 1 84 ? 1.364 -5.353 -20.199 1.00 68.38 84 GLU A C 1
ATOM 675 O O . GLU A 1 84 ? 1.346 -4.425 -19.393 1.00 68.38 84 GLU A O 1
ATOM 680 N N . ILE A 1 85 ? 0.469 -6.345 -20.155 1.00 71.69 85 ILE A N 1
ATOM 681 C CA . ILE A 1 85 ? -0.670 -6.384 -19.225 1.00 71.69 85 ILE A CA 1
ATOM 682 C C . ILE A 1 85 ? -0.220 -6.341 -17.760 1.00 71.69 85 ILE A C 1
ATOM 684 O O . ILE A 1 85 ? -0.831 -5.660 -16.939 1.00 71.69 85 ILE A O 1
ATOM 688 N N . LEU A 1 86 ? 0.865 -7.041 -17.419 1.00 70.50 86 LEU A N 1
ATOM 689 C CA . LEU A 1 86 ? 1.356 -7.111 -16.044 1.00 70.50 86 LEU A CA 1
ATOM 690 C C . LEU A 1 86 ? 1.983 -5.781 -15.606 1.00 70.50 86 LEU A C 1
ATOM 692 O O . LEU A 1 86 ? 1.813 -5.352 -14.464 1.00 70.50 86 LEU A O 1
ATOM 696 N N . TYR A 1 87 ? 2.686 -5.122 -16.528 1.00 74.75 87 TYR A N 1
ATOM 697 C CA . TYR A 1 87 ? 3.228 -3.787 -16.308 1.00 74.75 87 TYR A CA 1
ATOM 698 C C . TYR A 1 87 ? 2.107 -2.753 -16.147 1.00 74.75 87 TYR A C 1
ATOM 700 O O . TYR A 1 87 ? 2.121 -1.984 -15.187 1.00 74.75 87 TYR A O 1
ATOM 708 N N . MET A 1 88 ? 1.105 -2.775 -17.033 1.00 75.12 88 MET A N 1
ATOM 709 C CA . MET A 1 88 ? -0.059 -1.894 -16.938 1.00 75.12 88 MET A CA 1
ATOM 710 C C . MET A 1 88 ? -0.807 -2.100 -15.620 1.00 75.12 88 MET A C 1
ATOM 712 O O . MET A 1 88 ? -1.146 -1.123 -14.961 1.00 75.12 88 MET A O 1
ATOM 716 N N . PHE A 1 89 ? -1.009 -3.346 -15.186 1.00 80.62 89 PHE A N 1
ATOM 717 C CA . PHE A 1 89 ? -1.648 -3.637 -13.904 1.00 80.62 89 PHE A CA 1
ATOM 718 C C . PHE A 1 89 ? -0.869 -3.044 -12.723 1.00 80.62 89 PHE A C 1
ATOM 720 O O . PHE A 1 89 ? -1.446 -2.330 -11.906 1.00 80.62 89 PHE A O 1
ATOM 727 N N . ALA A 1 90 ? 0.449 -3.269 -12.657 1.00 79.25 90 ALA A N 1
ATOM 728 C CA . ALA A 1 90 ? 1.287 -2.699 -11.602 1.00 79.25 90 ALA A CA 1
ATOM 729 C C . ALA A 1 90 ? 1.244 -1.162 -11.605 1.00 79.25 90 ALA A C 1
ATOM 731 O O . ALA A 1 90 ? 1.094 -0.542 -10.554 1.00 79.25 90 ALA A O 1
ATOM 732 N N . PHE A 1 91 ? 1.298 -0.550 -12.789 1.00 79.00 91 PHE A N 1
ATOM 733 C CA . PHE A 1 91 ? 1.211 0.897 -12.951 1.00 79.00 91 PHE A CA 1
ATOM 734 C C . PHE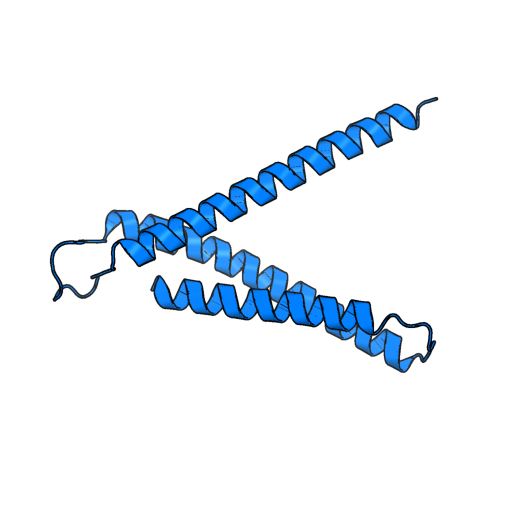 A 1 91 ? -0.130 1.465 -12.463 1.00 79.00 91 PHE A C 1
ATOM 736 O O . PHE A 1 91 ? -0.153 2.469 -11.747 1.00 79.00 91 PHE A O 1
ATOM 743 N N . TRP A 1 92 ? -1.247 0.828 -12.819 1.00 83.19 92 TRP A N 1
ATOM 744 C CA . TRP A 1 92 ? -2.578 1.263 -12.397 1.00 83.19 92 TRP A CA 1
ATOM 745 C C . TRP A 1 92 ? -2.799 1.090 -10.898 1.00 83.19 92 TRP A C 1
ATOM 747 O O . TRP A 1 92 ? -3.331 1.998 -10.266 1.00 83.19 92 TRP A O 1
ATOM 757 N N . ILE A 1 93 ? -2.340 -0.016 -10.308 1.00 81.94 93 ILE A N 1
ATOM 758 C CA . ILE A 1 93 ? -2.429 -0.236 -8.859 1.00 81.94 93 ILE A CA 1
ATOM 759 C C . ILE A 1 93 ? -1.640 0.834 -8.097 1.00 81.94 93 ILE A C 1
ATOM 761 O O . ILE A 1 93 ? -2.172 1.440 -7.164 1.00 81.94 93 ILE A O 1
ATOM 765 N N . THR A 1 94 ? -0.411 1.139 -8.524 1.00 82.69 94 THR A N 1
ATOM 766 C CA . THR A 1 94 ? 0.389 2.206 -7.910 1.00 82.69 94 THR A CA 1
ATOM 767 C C . THR A 1 94 ? -0.309 3.560 -8.028 1.00 82.69 94 THR A C 1
ATOM 769 O O . THR A 1 94 ? -0.494 4.232 -7.015 1.00 82.69 94 THR A O 1
ATOM 772 N N . ASN A 1 95 ? -0.782 3.948 -9.216 1.00 84.62 95 ASN A N 1
ATOM 773 C CA . ASN A 1 95 ? -1.513 5.210 -9.377 1.00 84.62 95 ASN A CA 1
ATOM 774 C C . ASN A 1 95 ? -2.792 5.259 -8.532 1.00 84.62 95 ASN A C 1
ATOM 776 O O . ASN A 1 95 ? -3.054 6.269 -7.884 1.00 84.62 95 ASN A O 1
ATOM 780 N N . SER A 1 96 ? -3.558 4.168 -8.479 1.00 87.31 96 SER A N 1
ATOM 781 C CA . SER A 1 96 ? -4.776 4.092 -7.670 1.00 87.31 96 SER A CA 1
ATOM 782 C C . SER A 1 96 ? -4.477 4.298 -6.187 1.00 87.31 96 SER A C 1
ATOM 784 O O . SER A 1 96 ? -5.194 5.035 -5.517 1.00 87.31 96 SER A O 1
ATOM 786 N N . SER A 1 97 ? -3.402 3.697 -5.669 1.00 83.12 97 SER A N 1
ATOM 787 C CA . SER A 1 97 ? -3.009 3.884 -4.269 1.00 83.12 97 SER A CA 1
ATOM 788 C C . SER A 1 97 ? -2.623 5.336 -3.955 1.00 83.12 97 SER A C 1
ATOM 790 O O . SER A 1 97 ? -3.062 5.869 -2.939 1.00 83.12 97 SER A O 1
ATOM 792 N N . PHE A 1 98 ? -1.908 6.023 -4.856 1.00 83.12 98 PHE A N 1
ATOM 793 C CA . PHE A 1 98 ? -1.606 7.452 -4.707 1.00 83.12 98 PHE A CA 1
ATOM 794 C C . PHE A 1 98 ? -2.863 8.319 -4.711 1.00 83.12 98 PHE A C 1
ATOM 796 O O . PHE A 1 98 ? -2.978 9.223 -3.885 1.00 83.12 98 PHE A O 1
ATOM 803 N N . VAL A 1 99 ? -3.814 8.037 -5.607 1.00 88.88 99 VAL A N 1
ATOM 804 C CA . VAL A 1 99 ? -5.094 8.755 -5.655 1.00 88.88 99 VAL A CA 1
ATOM 805 C C . VAL A 1 99 ? -5.852 8.574 -4.342 1.00 88.88 99 VAL A C 1
ATOM 807 O O . VAL A 1 99 ? -6.291 9.562 -3.763 1.00 88.88 99 VAL A O 1
ATOM 810 N N . ILE A 1 100 ? -5.952 7.344 -3.830 1.00 87.56 100 ILE A N 1
ATOM 811 C CA . ILE A 1 100 ? -6.643 7.058 -2.565 1.00 87.56 100 ILE A CA 1
ATOM 812 C C . ILE A 1 100 ? -5.983 7.807 -1.403 1.00 87.56 100 ILE A C 1
ATOM 814 O O . ILE A 1 100 ? -6.673 8.487 -0.649 1.00 87.56 100 ILE A O 1
ATOM 818 N N . VAL A 1 101 ? -4.654 7.743 -1.277 1.00 85.50 101 VAL A N 1
ATOM 819 C CA . VAL A 1 101 ? -3.922 8.446 -0.211 1.00 85.50 101 VAL A CA 1
ATOM 820 C C . VAL A 1 101 ? -4.105 9.961 -0.319 1.00 85.50 101 VAL A C 1
ATOM 822 O O . VAL A 1 101 ? -4.394 10.611 0.683 1.00 85.50 101 VAL A O 1
ATOM 825 N N . GLY A 1 102 ? -3.996 10.527 -1.524 1.00 86.69 102 GLY A N 1
ATOM 826 C CA . GLY A 1 102 ? -4.213 11.957 -1.751 1.00 86.69 102 GLY A CA 1
ATOM 827 C C . GLY A 1 102 ? -5.625 12.398 -1.368 1.00 86.69 102 GLY A C 1
ATOM 828 O O . GLY A 1 102 ? -5.797 13.402 -0.682 1.00 86.69 102 GLY A O 1
ATOM 829 N N . VAL A 1 103 ? -6.634 11.607 -1.738 1.00 89.75 103 VAL A N 1
ATOM 830 C CA . VAL A 1 103 ? -8.032 11.843 -1.365 1.00 89.75 103 VAL A CA 1
ATOM 831 C C . VAL A 1 103 ? -8.207 11.792 0.156 1.00 89.75 103 VAL A C 1
ATOM 833 O O . VAL A 1 103 ? -8.763 12.728 0.726 1.00 89.75 103 VAL A O 1
ATOM 836 N N . LEU A 1 104 ? -7.687 10.763 0.832 1.00 86.50 104 LEU A N 1
ATOM 837 C CA . LEU A 1 104 ? -7.775 10.629 2.291 1.00 86.50 104 LEU A CA 1
ATOM 838 C C . LEU A 1 104 ? -7.136 11.814 3.026 1.00 86.50 104 LEU A C 1
ATOM 840 O O . LEU A 1 104 ? -7.725 12.327 3.976 1.00 86.50 104 LEU A O 1
ATOM 844 N N . ILE A 1 105 ? -5.971 12.282 2.569 1.00 86.00 105 ILE A N 1
ATOM 845 C CA . ILE A 1 105 ? -5.291 13.452 3.144 1.00 86.00 105 ILE A CA 1
ATOM 846 C C . ILE A 1 105 ? -6.125 14.720 2.935 1.00 86.00 105 ILE A C 1
ATOM 848 O O . ILE A 1 105 ? -6.294 15.489 3.879 1.00 86.00 105 ILE A O 1
ATOM 852 N N . CYS A 1 106 ? -6.683 14.932 1.739 1.00 86.56 106 CYS A N 1
ATOM 853 C CA . CYS A 1 106 ? -7.555 16.076 1.470 1.00 86.56 106 CYS A CA 1
ATOM 854 C C . CYS A 1 106 ? -8.798 16.066 2.369 1.00 86.56 106 CYS A C 1
ATOM 856 O O . CYS A 1 106 ? -9.109 17.079 2.989 1.00 86.56 106 CYS A O 1
ATOM 858 N N . PHE A 1 107 ? -9.479 14.923 2.496 1.00 85.94 107 PHE A N 1
ATOM 859 C CA . PHE A 1 107 ? -10.646 14.799 3.369 1.00 85.94 107 PHE A CA 1
ATOM 860 C C . PHE A 1 107 ? -10.287 15.014 4.844 1.00 85.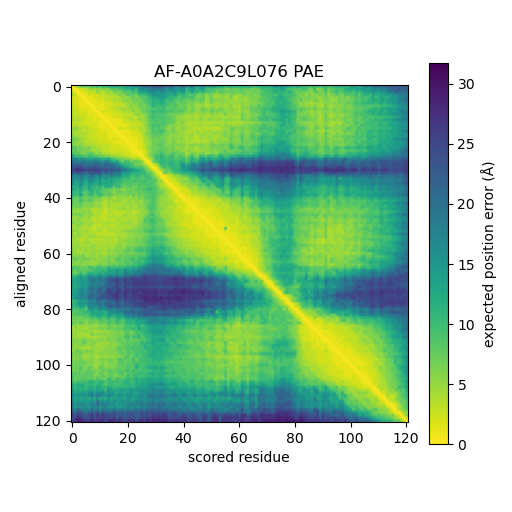94 107 PHE A C 1
ATOM 862 O O . PHE A 1 107 ? -10.970 15.776 5.528 1.00 85.94 107 PHE A O 1
ATOM 869 N N . ALA A 1 108 ? -9.199 14.412 5.333 1.00 83.69 108 ALA A N 1
ATOM 870 C CA . ALA A 1 108 ? -8.734 14.605 6.705 1.00 83.69 108 ALA A CA 1
ATOM 871 C C . ALA A 1 108 ? -8.334 16.065 6.982 1.00 83.69 108 ALA A C 1
ATOM 873 O O . ALA A 1 108 ? -8.667 16.602 8.037 1.00 83.69 108 ALA A O 1
ATOM 874 N N . GLY A 1 109 ? -7.678 16.727 6.023 1.00 80.00 109 GLY A N 1
ATOM 875 C CA . GLY A 1 109 ? -7.328 18.144 6.096 1.00 80.00 109 GLY A CA 1
ATOM 876 C C . GLY A 1 109 ? -8.562 19.044 6.151 1.00 80.00 109 GLY A C 1
ATOM 877 O O . GLY A 1 109 ? -8.660 19.888 7.035 1.00 80.00 109 GLY A O 1
ATOM 878 N N . CYS A 1 110 ? -9.548 18.821 5.279 1.00 78.31 110 CYS A N 1
ATOM 879 C CA . CYS A 1 110 ? -10.799 19.582 5.282 1.00 78.31 110 CYS A CA 1
ATOM 880 C C . CYS A 1 110 ? -11.594 19.396 6.584 1.00 78.31 110 CYS A C 1
ATOM 882 O O . CYS A 1 110 ? -12.068 20.378 7.151 1.00 78.31 110 CYS A O 1
ATOM 884 N N . ILE A 1 111 ? -11.704 18.165 7.094 1.00 77.88 111 ILE A N 1
ATOM 885 C CA . ILE A 1 111 ? -12.391 17.879 8.364 1.00 77.88 111 ILE A CA 1
ATOM 886 C C . ILE A 1 111 ? -11.633 18.505 9.542 1.00 77.88 111 ILE A C 1
ATOM 888 O O . ILE A 1 111 ? -12.256 19.095 10.423 1.00 77.88 111 ILE A O 1
ATOM 892 N N . GLY A 1 112 ? -10.299 18.436 9.545 1.00 74.88 112 GLY A N 1
ATOM 893 C CA . GLY A 1 112 ? -9.456 19.074 10.556 1.00 74.88 112 GLY A CA 1
ATOM 894 C C . GLY A 1 112 ? -9.604 20.597 10.576 1.00 74.88 112 GLY A C 1
ATOM 895 O O . GLY A 1 112 ? -9.737 21.183 11.649 1.00 74.88 112 GLY A O 1
ATOM 896 N N . CYS A 1 113 ? -9.663 21.237 9.405 1.00 71.81 113 CYS A N 1
ATOM 897 C CA . CYS A 1 113 ? -9.915 22.674 9.288 1.00 71.81 113 CYS A CA 1
ATOM 898 C C . CYS A 1 113 ? -11.304 23.060 9.817 1.00 71.81 113 CYS A C 1
ATOM 900 O O . CYS A 1 113 ? -11.420 24.028 10.563 1.00 71.81 113 CYS A O 1
ATOM 902 N N . ILE A 1 114 ? -12.347 22.285 9.496 1.00 73.62 114 ILE A N 1
ATOM 903 C CA . ILE A 1 114 ? -13.709 22.528 10.000 1.00 73.62 114 ILE A CA 1
ATOM 904 C C . ILE A 1 114 ? -13.772 22.334 11.525 1.00 73.62 114 ILE A C 1
ATOM 906 O O . ILE A 1 114 ? -14.366 23.153 12.221 1.00 73.62 114 ILE A O 1
ATOM 910 N N . ALA A 1 115 ? -13.123 21.298 12.066 1.00 69.81 115 ALA A N 1
ATOM 911 C CA . ALA A 1 115 ? -13.100 21.020 13.503 1.00 69.81 115 ALA A CA 1
ATOM 912 C C . ALA A 1 115 ? -12.324 22.072 14.318 1.00 69.81 115 ALA A C 1
ATOM 914 O O . ALA A 1 115 ? -12.692 22.357 15.458 1.00 69.81 115 ALA A O 1
ATOM 915 N N . VAL A 1 116 ? -11.263 22.655 13.746 1.00 69.25 116 VAL A N 1
ATOM 916 C CA . VAL A 1 116 ? -10.509 23.764 14.355 1.00 69.25 116 VAL A CA 1
ATOM 917 C C . VAL A 1 116 ? -11.295 25.073 14.281 1.00 69.25 116 VAL A C 1
ATOM 919 O O . VAL A 1 116 ? -11.360 25.784 15.279 1.00 69.25 116 VAL A O 1
ATOM 922 N N . CYS A 1 117 ? -11.934 25.378 13.148 1.00 64.31 117 CYS A N 1
ATOM 923 C CA . CYS A 1 117 ? -12.740 26.592 13.008 1.00 64.31 117 CYS A CA 1
ATOM 924 C C . CYS A 1 117 ? -14.041 26.553 13.830 1.00 64.31 117 CYS A C 1
ATOM 926 O O . CYS A 1 117 ? -14.454 27.591 14.329 1.00 64.31 117 CYS A O 1
ATOM 928 N N . GLY A 1 118 ? -14.656 25.382 14.027 1.00 61.47 118 GLY A N 1
ATOM 929 C CA . GLY A 1 118 ? -15.896 25.232 14.805 1.00 61.47 118 GLY A CA 1
ATOM 930 C C . GLY A 1 118 ? -15.725 25.131 16.330 1.00 61.47 118 GLY A C 1
ATOM 931 O O . GLY A 1 118 ? -16.720 25.107 17.042 1.00 61.47 118 GLY A O 1
ATOM 932 N N . ARG A 1 119 ? -14.493 25.049 16.859 1.00 56.62 119 ARG A N 1
ATOM 933 C CA . ARG A 1 119 ? -14.200 25.075 18.316 1.00 56.62 119 ARG A CA 1
ATOM 934 C C . ARG A 1 119 ? -13.854 26.474 18.844 1.00 56.62 119 ARG A C 1
ATOM 936 O O . ARG A 1 119 ? -13.447 26.592 19.996 1.00 56.62 119 ARG A O 1
ATOM 943 N N . GLY A 1 120 ? -13.952 27.499 17.996 1.00 56.72 120 GLY A N 1
ATOM 944 C CA . GLY A 1 120 ? -13.648 28.895 18.324 1.00 56.72 120 GLY A CA 1
ATOM 945 C C . GLY A 1 120 ? -14.860 29.768 18.672 1.00 56.72 120 GLY A C 1
ATOM 946 O O . GLY A 1 120 ? -14.673 30.978 18.784 1.00 56.72 120 GLY A O 1
ATOM 947 N N . GLU A 1 121 ? -16.058 29.191 18.818 1.00 45.75 121 GLU A N 1
ATOM 948 C CA . GLU A 1 121 ? -17.280 29.867 19.299 1.00 45.75 121 GLU A CA 1
ATOM 949 C C . GLU A 1 121 ? -17.588 29.518 20.760 1.00 45.75 121 GLU A C 1
ATOM 951 O O . GLU A 1 121 ? -17.468 28.324 21.126 1.00 45.75 121 GLU A O 1
#

Organism: Biomphalaria glabrata (NCBI:txid6526)